Protein AF-A0A964YSW1-F1 (afdb_monomer)

pLDDT: mean 92.83, std 4.59, range [76.69, 97.38]

Secondary structure (DSSP, 8-state):
-B-TTS-B----S-TT----SEETTTTEEPPSEEEEEEEEEEETTTTEEEEEEEEEEE--

Nearest PDB structures (foldseek):
  6yfb-assembly1_AA  TM=4.772E-01  e=5.306E+00  Leviviridae sp.
  1i3r-assembly1_B  TM=3.890E-01  e=6.359E+00  Mus musculus

Solvent-accessible surface area (backbone atoms only — not comparable to full-atom values): 3913 Å² total; per-residue (Å²): 57,25,47,87,84,68,48,79,59,49,87,73,91,49,90,88,58,75,86,87,58,43,39,69,99,79,51,44,75,56,76,72,43,66,31,39,40,68,48,78,49,67,41,87,91,76,72,45,78,45,78,48,76,50,75,46,74,47,78,132

Mean predicted aligned error: 3.56 Å

Structure (mmCIF, N/CA/C/O backbone):
data_AF-A0A964YSW1-F1
#
_entry.id   AF-A0A964YSW1-F1
#
loop_
_atom_site.group_PDB
_atom_site.id
_atom_site.type_symbol
_atom_site.label_atom_id
_atom_site.label_alt_id
_atom_site.label_comp_id
_atom_site.label_asym_id
_atom_site.label_entity_id
_atom_site.label_seq_id
_atom_site.pdbx_PDB_ins_code
_atom_site.Cartn_x
_atom_site.Cartn_y
_atom_site.Cartn_z
_atom_site.occupancy
_atom_site.B_iso_or_equiv
_atom_site.auth_seq_id
_atom_site.auth_comp_id
_atom_site.auth_asym_id
_atom_site.auth_atom_id
_atom_site.pdbx_PDB_model_num
ATOM 1 N N . ILE A 1 1 ? -1.261 1.042 -0.085 1.00 94.56 1 ILE A N 1
ATOM 2 C CA . ILE A 1 1 ? -0.480 -0.022 -0.764 1.00 94.56 1 ILE A CA 1
ATOM 3 C C . ILE A 1 1 ? 0.992 0.298 -0.623 1.00 94.56 1 ILE A C 1
ATOM 5 O O . ILE A 1 1 ? 1.389 1.427 -0.892 1.00 94.56 1 ILE A O 1
ATOM 9 N N . TYR A 1 2 ? 1.779 -0.693 -0.233 1.00 95.69 2 TYR A N 1
ATOM 10 C CA . TYR A 1 2 ? 3.210 -0.596 -0.022 1.00 95.69 2 TYR A CA 1
ATOM 11 C C . TYR A 1 2 ? 3.946 -1.548 -0.955 1.00 95.69 2 TYR A C 1
ATOM 13 O O . TYR A 1 2 ? 3.486 -2.665 -1.214 1.00 95.69 2 TYR A O 1
ATOM 21 N N . ASN A 1 3 ? 5.095 -1.105 -1.452 1.00 93.94 3 ASN A N 1
ATOM 22 C CA . ASN A 1 3 ? 6.008 -1.975 -2.180 1.00 93.94 3 ASN A CA 1
ATOM 23 C C . ASN A 1 3 ? 6.833 -2.854 -1.217 1.00 93.94 3 ASN A C 1
ATOM 25 O O . ASN A 1 3 ? 6.733 -2.741 0.006 1.00 93.94 3 ASN A O 1
ATOM 29 N N . ARG A 1 4 ? 7.683 -3.728 -1.770 1.00 89.31 4 ARG A N 1
ATOM 30 C CA . ARG A 1 4 ? 8.541 -4.644 -0.992 1.00 89.31 4 ARG A CA 1
ATOM 31 C C . ARG A 1 4 ? 9.559 -3.960 -0.070 1.00 89.31 4 ARG A C 1
ATOM 33 O O . ARG A 1 4 ? 10.146 -4.632 0.769 1.00 89.31 4 ARG A O 1
ATOM 40 N N . TRP A 1 5 ? 9.798 -2.662 -0.249 1.00 92.25 5 TRP A N 1
ATOM 41 C CA . TRP A 1 5 ? 10.703 -1.866 0.580 1.00 92.25 5 TRP A CA 1
ATOM 42 C C . TRP A 1 5 ? 9.964 -1.094 1.682 1.00 92.25 5 TRP A C 1
ATOM 44 O O . TRP A 1 5 ? 10.596 -0.373 2.446 1.00 92.25 5 TRP A O 1
ATOM 54 N N . GLY A 1 6 ? 8.639 -1.248 1.782 1.00 91.50 6 GLY A N 1
ATOM 55 C CA . GLY A 1 6 ? 7.816 -0.534 2.758 1.00 91.50 6 GLY A CA 1
ATOM 56 C C . GLY A 1 6 ? 7.469 0.897 2.348 1.00 91.50 6 GLY A C 1
ATOM 57 O O . GLY A 1 6 ? 6.934 1.645 3.161 1.00 91.50 6 GLY A O 1
ATOM 58 N N . GLU A 1 7 ? 7.731 1.298 1.102 1.00 93.38 7 GLU A N 1
ATOM 59 C CA . GLU A 1 7 ? 7.363 2.628 0.615 1.00 93.38 7 GLU A CA 1
ATOM 60 C C . GLU A 1 7 ? 5.885 2.648 0.209 1.00 93.38 7 GLU A C 1
ATOM 62 O O . GLU A 1 7 ? 5.403 1.732 -0.467 1.00 93.38 7 GLU A O 1
ATOM 67 N N . LEU A 1 8 ? 5.166 3.701 0.608 1.00 93.50 8 LEU A N 1
ATOM 68 C CA . LEU A 1 8 ? 3.778 3.931 0.213 1.00 93.50 8 LEU A CA 1
ATOM 69 C C . LEU A 1 8 ? 3.729 4.328 -1.266 1.00 93.50 8 LEU A C 1
ATOM 71 O O . LEU A 1 8 ? 4.222 5.388 -1.642 1.00 93.50 8 LEU A O 1
ATOM 75 N N . ILE A 1 9 ? 3.104 3.493 -2.094 1.00 93.50 9 ILE A N 1
ATOM 76 C CA . ILE A 1 9 ? 2.981 3.746 -3.539 1.00 93.50 9 ILE A CA 1
ATOM 77 C C . ILE A 1 9 ? 1.582 4.199 -3.959 1.00 93.50 9 ILE A C 1
ATOM 79 O O . ILE A 1 9 ? 1.412 4.780 -5.025 1.00 93.50 9 ILE A O 1
ATOM 83 N N . PHE A 1 10 ? 0.575 3.931 -3.130 1.00 94.38 10 PHE A N 1
ATOM 84 C CA . PHE A 1 10 ? -0.805 4.335 -3.379 1.00 94.38 10 PHE A CA 1
ATOM 85 C C . PHE A 1 10 ? -1.578 4.419 -2.063 1.00 94.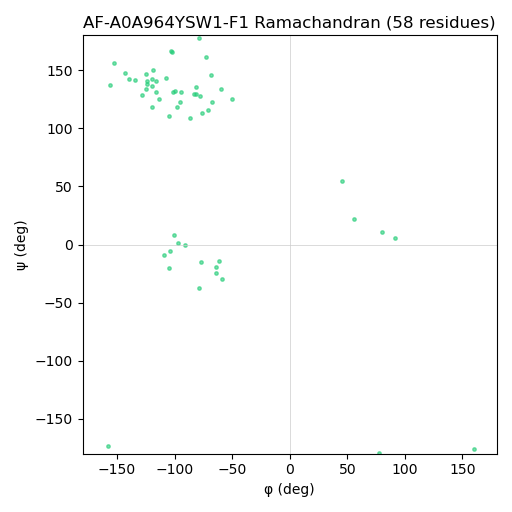38 10 PHE A C 1
ATOM 87 O O . PHE A 1 10 ? -1.490 3.507 -1.234 1.00 94.38 10 PHE A O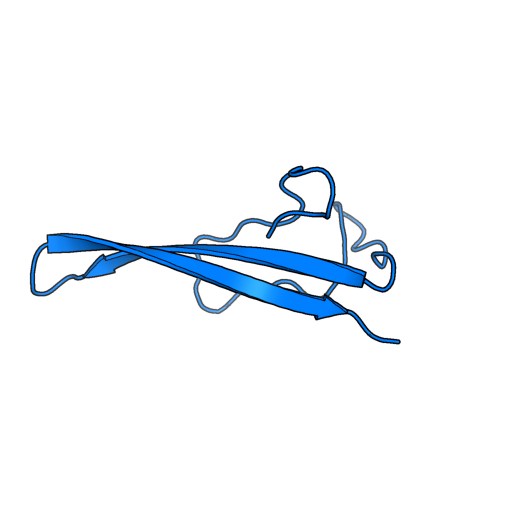 1
ATOM 94 N N . GLU A 1 11 ? -2.378 5.468 -1.908 1.00 94.50 11 GLU A N 1
ATOM 95 C CA . GLU A 1 11 ? -3.329 5.667 -0.815 1.00 94.50 11 GLU A CA 1
ATOM 96 C C . GLU A 1 11 ? -4.619 6.273 -1.378 1.00 94.50 11 GLU A C 1
ATOM 98 O O . GLU A 1 11 ? -4.577 7.121 -2.269 1.00 94.50 11 GLU A O 1
ATOM 103 N N . SER A 1 12 ? -5.763 5.844 -0.848 1.00 94.19 12 SER A N 1
ATOM 104 C CA . SER A 1 12 ? -7.069 6.438 -1.128 1.00 94.19 12 SER A CA 1
ATOM 105 C C . SER A 1 12 ? -7.920 6.419 0.139 1.00 94.19 12 SER A C 1
ATOM 107 O O . SER A 1 12 ? -7.811 5.503 0.954 1.00 94.19 12 SER A O 1
ATOM 109 N N . ARG A 1 13 ? -8.784 7.429 0.283 1.00 94.69 13 ARG A N 1
ATOM 110 C CA . ARG A 1 13 ? -9.858 7.475 1.292 1.00 94.69 13 ARG A CA 1
ATOM 111 C C . ARG A 1 13 ? -11.237 7.191 0.698 1.00 94.69 13 ARG A C 1
ATOM 113 O O . ARG A 1 13 ? -12.212 7.112 1.436 1.00 94.69 13 ARG A O 1
ATOM 120 N N . ASP A 1 14 ? -11.314 7.065 -0.623 1.00 93.31 14 ASP A N 1
ATOM 121 C CA . ASP A 1 14 ? -12.523 6.684 -1.338 1.00 93.31 14 ASP A CA 1
ATOM 122 C C . ASP A 1 14 ? -12.493 5.175 -1.596 1.00 93.31 14 ASP A C 1
ATOM 124 O O . ASP A 1 14 ? -11.560 4.659 -2.218 1.00 93.31 14 ASP A O 1
ATOM 128 N N . GLN A 1 15 ? -13.524 4.478 -1.120 1.00 89.81 15 GLN A N 1
ATOM 129 C CA . GLN A 1 15 ? -13.689 3.037 -1.288 1.00 89.81 15 GLN A CA 1
ATOM 130 C C . GLN A 1 15 ? -13.855 2.631 -2.762 1.00 89.81 15 GLN A C 1
ATOM 132 O O . GLN A 1 15 ? -13.552 1.493 -3.117 1.00 89.81 15 GLN A O 1
ATOM 137 N N . ALA A 1 16 ? -14.324 3.537 -3.625 1.00 93.75 16 ALA A N 1
ATOM 138 C CA . ALA A 1 16 ? -14.488 3.280 -5.052 1.00 93.75 16 ALA A CA 1
ATOM 139 C C . ALA A 1 16 ? -13.161 3.329 -5.829 1.00 93.75 16 ALA A C 1
ATOM 141 O O . ALA A 1 16 ? -13.102 2.859 -6.966 1.00 93.75 16 ALA A O 1
ATOM 142 N N . ILE A 1 17 ? -12.096 3.882 -5.237 1.00 92.31 17 ILE A N 1
ATOM 143 C CA . ILE A 1 17 ? -10.805 4.068 -5.901 1.00 92.31 17 ILE A CA 1
ATOM 144 C C . ILE A 1 17 ? -9.813 3.025 -5.383 1.00 92.31 17 ILE A C 1
ATOM 146 O O . ILE A 1 17 ? -9.353 3.079 -4.241 1.00 92.31 17 ILE A O 1
ATOM 150 N N . GLY A 1 18 ? -9.466 2.082 -6.258 1.00 90.81 18 GLY A N 1
ATOM 151 C CA . GLY A 1 18 ? -8.463 1.049 -6.012 1.00 90.81 18 GLY A CA 1
ATOM 152 C C . GLY A 1 18 ? -7.133 1.334 -6.704 1.00 90.81 18 GLY A C 1
ATOM 153 O O . GLY A 1 18 ? -7.037 2.180 -7.591 1.00 90.81 18 GLY A O 1
ATOM 154 N N . TRP A 1 19 ? -6.106 0.586 -6.306 1.00 93.75 19 TRP A N 1
ATOM 155 C CA . TRP A 1 19 ? -4.817 0.602 -6.987 1.00 93.75 19 TRP A CA 1
ATOM 156 C C . TRP A 1 19 ? -4.882 -0.231 -8.271 1.00 93.75 19 TRP A C 1
ATOM 158 O O . TRP A 1 19 ? -5.275 -1.396 -8.236 1.00 93.75 19 TRP A O 1
ATOM 168 N N . ASP A 1 20 ? -4.478 0.363 -9.390 1.00 90.50 20 ASP A N 1
ATOM 169 C CA . ASP A 1 20 ? -4.513 -0.223 -10.737 1.00 90.50 20 ASP A CA 1
ATOM 170 C C . ASP A 1 20 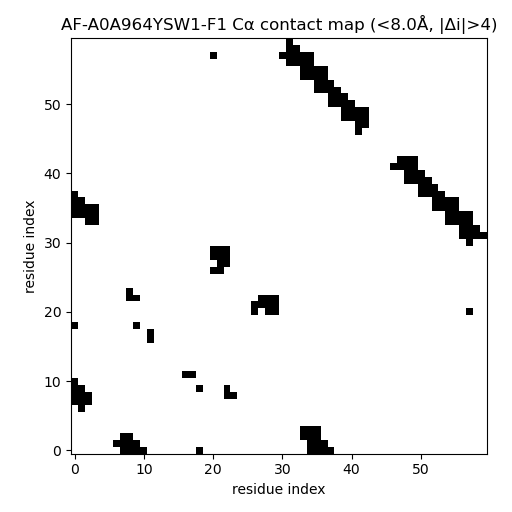? -3.217 -0.961 -11.123 1.00 90.50 20 ASP A C 1
ATOM 172 O O . ASP A 1 20 ? -3.119 -1.518 -12.215 1.00 90.50 20 ASP A O 1
ATOM 176 N N . GLY A 1 21 ? -2.219 -0.984 -10.234 1.00 92.12 21 GLY A N 1
ATOM 177 C CA . GLY A 1 21 ? -0.893 -1.531 -10.523 1.00 92.12 21 GLY A CA 1
ATOM 178 C C . GLY A 1 21 ? 0.108 -0.496 -11.048 1.00 92.12 21 GLY A C 1
ATOM 179 O O . GLY A 1 21 ? 1.221 -0.877 -11.410 1.00 92.12 21 GLY A O 1
ATOM 180 N N . GLY A 1 22 ? -0.246 0.793 -11.087 1.00 91.06 22 GLY A N 1
ATOM 181 C CA . GLY A 1 22 ? 0.642 1.879 -11.498 1.00 91.06 22 GLY A CA 1
ATOM 182 C C . GLY A 1 22 ? 1.213 2.702 -10.342 1.00 91.06 22 GLY A C 1
ATOM 183 O O . GLY A 1 22 ? 0.755 2.637 -9.203 1.00 91.06 22 GLY A O 1
ATOM 184 N N . TYR A 1 23 ? 2.239 3.500 -10.621 1.00 89.19 23 TYR A N 1
ATOM 185 C CA . TYR A 1 23 ? 2.827 4.427 -9.657 1.00 89.19 23 TYR A CA 1
ATOM 186 C C . TYR A 1 23 ? 3.077 5.807 -10.272 1.00 89.19 23 TYR A C 1
ATOM 188 O O . TYR A 1 23 ? 3.509 5.935 -11.423 1.00 89.19 23 TYR A O 1
ATOM 196 N N . GLY A 1 24 ? 2.835 6.849 -9.473 1.00 82.75 24 GLY A N 1
ATOM 197 C CA . GLY A 1 24 ? 3.052 8.245 -9.846 1.00 82.75 24 GLY A CA 1
ATOM 198 C C . GLY A 1 24 ? 1.968 8.841 -10.763 1.00 82.75 24 GLY A C 1
ATOM 199 O O . GLY A 1 24 ? 1.015 8.162 -11.140 1.00 82.75 24 GLY A O 1
ATOM 200 N N . PRO A 1 25 ? 2.113 10.122 -11.152 1.00 76.69 25 PRO A N 1
ATOM 201 C CA . PRO A 1 25 ? 1.085 10.878 -11.880 1.00 76.69 25 PRO A CA 1
ATOM 202 C C . PRO A 1 25 ? 0.765 10.332 -13.280 1.00 76.69 25 PRO A C 1
ATOM 204 O O . PRO A 1 25 ? -0.299 10.618 -13.814 1.00 76.69 25 PRO A O 1
ATOM 207 N N . ASN A 1 26 ? 1.663 9.531 -13.862 1.00 79.69 26 ASN A N 1
ATOM 208 C CA . ASN A 1 26 ? 1.48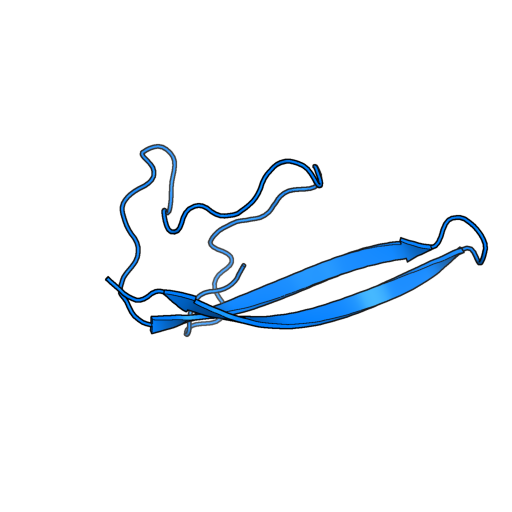9 8.934 -15.188 1.00 79.69 26 ASN A CA 1
ATOM 209 C C . ASN A 1 26 ? 1.037 7.461 -15.138 1.00 79.69 26 ASN A C 1
ATOM 211 O O . ASN A 1 26 ? 1.066 6.808 -16.177 1.00 79.69 26 ASN A O 1
ATOM 215 N N . SER A 1 27 ? 0.687 6.925 -13.958 1.00 82.88 27 SER A N 1
ATOM 216 C CA . SER A 1 27 ? 0.388 5.497 -13.737 1.00 82.88 27 SER A CA 1
ATOM 217 C C . SER A 1 27 ? 1.427 4.580 -14.406 1.00 82.88 27 SER A C 1
ATOM 219 O O . SER A 1 27 ? 1.132 3.737 -15.255 1.00 82.88 27 SER A O 1
ATOM 221 N N . VAL A 1 28 ? 2.709 4.790 -14.078 1.00 86.25 28 VAL A N 1
ATOM 222 C CA . VAL A 1 28 ? 3.781 3.953 -14.630 1.00 86.25 28 VAL A CA 1
ATOM 223 C C . VAL A 1 28 ? 3.628 2.551 -14.057 1.00 86.25 28 VAL A C 1
ATOM 225 O O . VAL A 1 28 ? 3.650 2.388 -12.840 1.00 86.25 28 VAL A O 1
ATOM 228 N N . ASN A 1 29 ? 3.490 1.551 -14.932 1.00 89.94 29 ASN A N 1
ATOM 229 C CA . ASN A 1 29 ? 3.322 0.153 -14.536 1.00 89.94 29 ASN A CA 1
ATOM 230 C C . ASN A 1 29 ? 4.389 -0.285 -13.523 1.00 89.94 29 ASN A C 1
ATOM 232 O O . ASN A 1 29 ? 5.591 -0.210 -13.797 1.00 89.94 29 ASN A O 1
ATOM 236 N N . CYS A 1 30 ? 3.939 -0.801 -12.383 1.00 91.75 30 CYS A N 1
ATOM 237 C CA . CYS A 1 30 ? 4.806 -1.387 -11.377 1.00 91.75 30 CYS A CA 1
ATOM 238 C C . CYS A 1 30 ? 5.370 -2.746 -11.817 1.00 91.75 30 CYS A C 1
ATOM 240 O O . CYS A 1 30 ? 4.874 -3.404 -12.735 1.00 91.75 30 CYS A O 1
ATOM 242 N N . GLN A 1 31 ? 6.447 -3.167 -11.152 1.00 91.62 31 GLN A N 1
ATOM 243 C CA . GLN A 1 31 ? 7.065 -4.470 -11.388 1.00 91.62 31 GLN A CA 1
ATOM 244 C C . GLN A 1 31 ? 6.153 -5.604 -10.916 1.00 91.62 31 GLN A C 1
ATOM 246 O O . GLN A 1 31 ? 5.474 -5.485 -9.900 1.00 91.62 31 GLN A O 1
ATOM 251 N N . SER A 1 32 ? 6.187 -6.737 -11.616 1.00 93.88 32 SER A N 1
ATOM 252 C CA . SER A 1 32 ? 5.544 -7.953 -11.124 1.00 93.88 32 SER A CA 1
ATOM 253 C C . SER A 1 32 ? 6.147 -8.363 -9.781 1.00 93.88 32 SER A C 1
ATOM 255 O O . SER A 1 32 ? 7.368 -8.371 -9.609 1.00 93.88 32 SER A O 1
ATOM 257 N N . GLY A 1 33 ? 5.291 -8.698 -8.824 1.00 93.50 33 GLY A N 1
ATOM 258 C CA . GLY A 1 33 ? 5.712 -9.009 -7.466 1.00 93.50 33 GLY A CA 1
ATOM 259 C C . GLY A 1 33 ? 4.583 -8.894 -6.4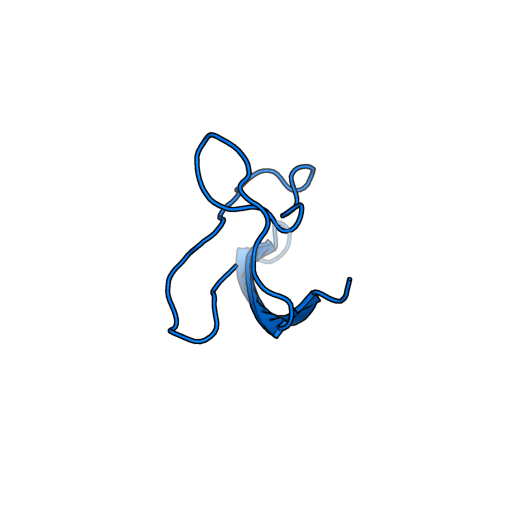54 1.00 93.50 33 GLY A C 1
ATOM 260 O O . GLY A 1 33 ? 3.429 -8.647 -6.801 1.00 93.50 33 GLY A O 1
ATOM 261 N N . THR A 1 34 ? 4.931 -9.089 -5.187 1.00 95.25 34 THR A N 1
ATOM 262 C CA . THR A 1 34 ? 3.994 -8.996 -4.068 1.00 95.25 34 THR A CA 1
ATOM 263 C C . THR A 1 34 ? 4.031 -7.599 -3.461 1.00 95.25 34 THR A C 1
ATOM 265 O O . THR A 1 34 ? 5.098 -7.069 -3.149 1.00 95.25 34 THR A O 1
ATOM 268 N N . TYR A 1 35 ? 2.849 -7.030 -3.267 1.00 96.50 35 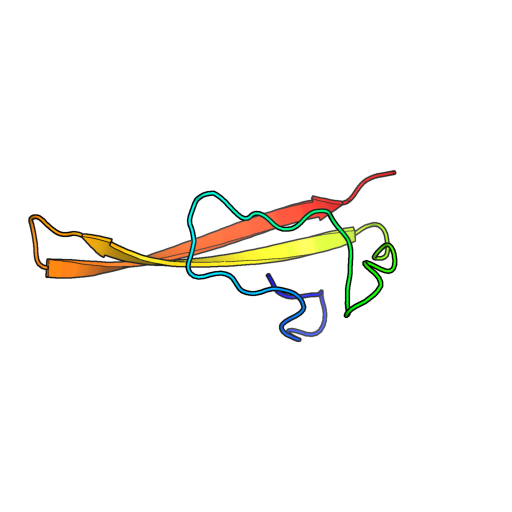TYR A N 1
ATOM 269 C CA . TYR A 1 35 ? 2.614 -5.738 -2.638 1.00 96.50 35 TYR A CA 1
ATOM 270 C C . TYR A 1 35 ? 1.759 -5.931 -1.392 1.00 96.50 35 TYR A C 1
ATOM 272 O O . TYR A 1 35 ? 0.928 -6.836 -1.340 1.00 96.50 35 TYR A O 1
ATOM 280 N N . THR A 1 36 ? 1.938 -5.070 -0.396 1.00 97.38 36 THR A N 1
ATOM 281 C CA . THR A 1 36 ? 1.162 -5.123 0.850 1.00 97.38 36 THR A CA 1
ATOM 282 C C . THR A 1 36 ? 0.075 -4.061 0.818 1.00 97.38 36 THR A C 1
ATOM 284 O O . THR A 1 36 ? 0.337 -2.899 0.507 1.00 97.38 36 THR A O 1
ATOM 287 N N . TRP A 1 37 ? -1.158 -4.428 1.145 1.00 95.94 37 TRP A N 1
ATOM 288 C CA . TRP A 1 37 ? -2.243 -3.473 1.336 1.00 95.94 37 TRP A CA 1
ATOM 289 C C . TRP A 1 37 ? -2.586 -3.363 2.817 1.00 95.94 37 TRP A C 1
ATOM 291 O O . TRP A 1 37 ? -2.528 -4.347 3.548 1.00 95.94 37 TRP A O 1
ATOM 301 N N . VAL A 1 38 ? -2.914 -2.143 3.237 1.00 96.62 38 VAL A N 1
ATOM 302 C CA . VAL A 1 38 ? -3.363 -1.819 4.592 1.00 96.62 38 VAL A CA 1
ATOM 303 C C . VAL A 1 38 ? -4.655 -1.029 4.443 1.00 96.62 38 VAL A C 1
ATOM 305 O O . VAL A 1 38 ? -4.699 -0.081 3.655 1.00 96.62 38 VAL A O 1
ATOM 308 N N . LEU A 1 39 ? -5.700 -1.449 5.150 1.00 95.69 39 LEU A N 1
ATOM 309 C CA . LEU A 1 39 ? -6.998 -0.789 5.201 1.00 95.69 39 LEU A CA 1
ATOM 310 C C . LEU A 1 39 ? -7.284 -0.395 6.645 1.00 95.69 39 LEU A C 1
ATOM 312 O O . LEU A 1 39 ? -7.426 -1.267 7.498 1.00 95.69 39 LEU A O 1
ATOM 316 N N . ASN A 1 40 ? -7.426 0.905 6.876 1.00 95.56 40 ASN A N 1
ATOM 317 C CA . ASN A 1 40 ? -7.792 1.473 8.167 1.00 95.56 40 ASN A CA 1
ATOM 318 C C . ASN A 1 40 ? -9.166 2.121 8.058 1.00 95.56 40 ASN A C 1
ATOM 320 O O . ASN A 1 40 ? -9.381 2.970 7.191 1.00 95.56 40 ASN A O 1
ATOM 324 N N . PHE A 1 41 ? -10.099 1.719 8.916 1.00 95.00 41 PHE A N 1
ATOM 325 C CA . PHE A 1 41 ? -11.444 2.286 8.938 1.00 95.00 41 PHE A CA 1
ATOM 326 C C . PHE A 1 41 ? -12.068 2.192 10.326 1.00 95.00 41 PHE A C 1
ATOM 328 O O . PHE A 1 41 ? -11.730 1.322 11.125 1.00 95.00 41 PHE A O 1
ATOM 335 N N . GLN A 1 42 ? -13.027 3.076 10.578 1.00 95.81 42 GLN A N 1
ATOM 336 C CA . GLN A 1 42 ? -13.829 3.059 11.790 1.00 95.81 42 GLN A CA 1
ATOM 337 C C . GLN A 1 42 ? -15.179 2.397 11.519 1.00 95.81 42 GLN A C 1
ATOM 339 O O . GLN A 1 42 ? -15.879 2.722 10.555 1.00 95.81 42 GLN A O 1
ATOM 344 N N . VAL A 1 43 ? -15.573 1.472 12.388 1.00 95.81 43 VAL A N 1
ATOM 345 C CA . VAL A 1 43 ? -16.898 0.855 12.353 1.00 95.81 43 VAL A CA 1
ATOM 346 C C . VAL A 1 43 ? -17.913 1.846 12.917 1.00 95.81 43 VAL A C 1
ATOM 348 O O . VAL A 1 43 ? -17.920 2.124 14.111 1.00 95.81 43 VAL A O 1
ATOM 351 N N . LEU A 1 44 ? -18.829 2.337 12.079 1.00 94.19 44 LEU A N 1
ATOM 352 C CA . LEU A 1 44 ? -19.806 3.366 12.475 1.00 94.19 44 LEU A CA 1
ATOM 353 C C . LEU A 1 44 ? -20.712 2.955 13.649 1.00 94.19 44 LEU A C 1
ATOM 355 O O . LEU A 1 44 ? -21.164 3.804 14.409 1.00 94.19 44 LEU A O 1
ATOM 359 N N . GLN A 1 45 ? -20.995 1.658 13.792 1.00 96.75 45 GLN A N 1
ATOM 360 C CA . GLN A 1 45 ? -21.905 1.132 14.816 1.00 96.75 45 GLN A CA 1
ATOM 361 C C . GLN A 1 45 ? -21.254 1.044 16.200 1.00 96.75 45 GLN A C 1
ATOM 363 O O . GLN A 1 45 ? -21.921 1.281 17.202 1.00 96.75 45 GLN A O 1
ATOM 368 N N . THR A 1 46 ? -19.971 0.681 16.257 1.00 96.69 46 THR A N 1
ATOM 369 C CA . THR A 1 46 ? -19.246 0.428 17.512 1.00 96.69 46 THR A CA 1
ATOM 370 C C . THR A 1 46 ? -18.218 1.508 17.835 1.00 96.69 46 THR A C 1
ATOM 372 O O . THR A 1 46 ? -17.683 1.501 18.937 1.00 96.69 46 THR A O 1
ATOM 375 N N . GLN A 1 47 ? -17.948 2.425 16.895 1.00 95.19 47 GLN A N 1
ATOM 376 C CA . GLN A 1 47 ?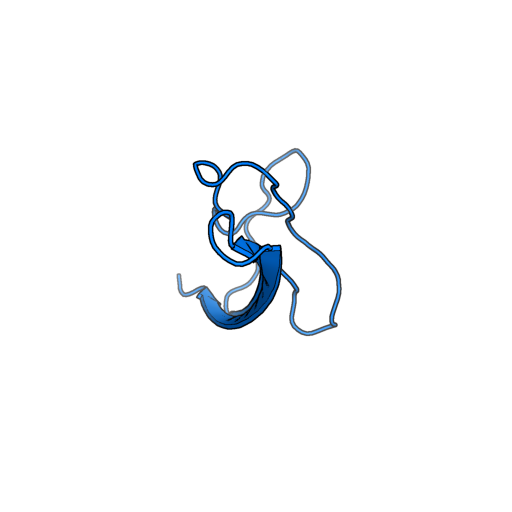 -16.844 3.398 16.933 1.00 95.19 47 GLN A CA 1
ATOM 377 C C . GLN A 1 47 ? -15.465 2.743 17.103 1.00 95.19 47 GLN A C 1
ATOM 379 O O . GLN A 1 47 ? -14.516 3.368 17.561 1.00 95.19 47 GLN A O 1
ATOM 384 N N . GLU A 1 48 ? -15.359 1.467 16.741 1.00 97.38 48 GLU A N 1
ATOM 385 C CA . GLU A 1 48 ? -14.120 0.707 16.820 1.00 97.38 48 GLU A CA 1
ATOM 386 C C . GLU A 1 48 ? -13.269 0.980 15.580 1.00 97.38 48 GLU A C 1
ATOM 388 O O . GLU A 1 48 ? -13.750 0.834 14.451 1.00 97.38 48 GLU A O 1
ATOM 393 N N . ASP A 1 49 ? -12.003 1.327 15.788 1.00 96.44 49 ASP A N 1
ATOM 394 C CA . ASP A 1 49 ? -11.025 1.426 14.712 1.00 96.44 49 ASP A CA 1
ATOM 395 C C . ASP A 1 49 ? -10.483 0.032 14.382 1.00 96.44 49 ASP A C 1
ATOM 397 O O . ASP A 1 49 ? -10.070 -0.722 15.267 1.00 96.44 49 ASP A O 1
ATOM 401 N N . LYS A 1 50 ? -10.496 -0.320 13.096 1.00 96.81 50 LYS A N 1
ATOM 402 C CA . LYS A 1 50 ? -10.012 -1.605 12.591 1.00 96.81 50 LYS A CA 1
ATOM 403 C C . LYS A 1 50 ? -8.942 -1.406 11.539 1.00 96.81 50 LYS A C 1
ATOM 405 O O . LYS A 1 50 ? -9.059 -0.547 10.665 1.00 96.81 50 LYS A O 1
ATOM 410 N N . GLU A 1 51 ? -7.948 -2.281 11.608 1.00 97.12 51 GLU A N 1
ATOM 411 C CA . GLU A 1 51 ? -6.897 -2.425 10.613 1.00 97.12 51 GLU A CA 1
ATOM 412 C C . GLU A 1 51 ? -6.990 -3.818 9.986 1.00 97.12 51 GLU A C 1
ATOM 414 O O . GLU A 1 5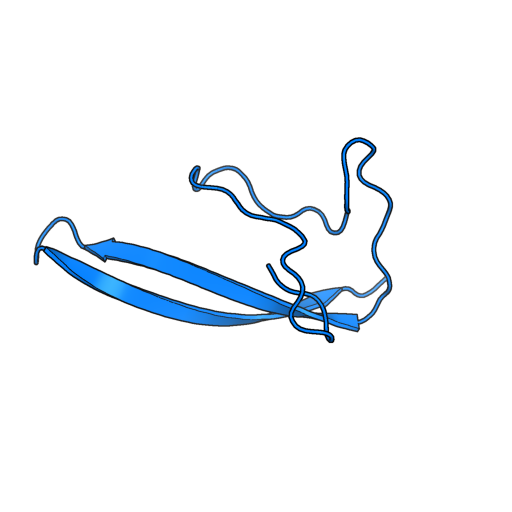1 ? -7.069 -4.832 10.685 1.00 97.12 51 GLU A O 1
ATOM 419 N N . PHE A 1 52 ? -6.953 -3.868 8.658 1.00 96.81 52 PHE A N 1
ATOM 420 C CA . PHE A 1 52 ? -6.703 -5.097 7.921 1.00 96.81 52 PHE A CA 1
ATOM 421 C C . PHE A 1 52 ? -5.446 -4.953 7.081 1.00 96.81 52 PHE A C 1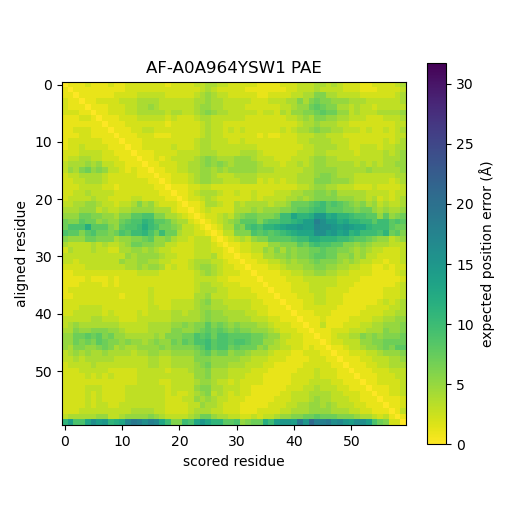
ATOM 423 O O . PHE A 1 52 ? -5.253 -3.951 6.392 1.00 96.81 52 PHE A O 1
ATOM 430 N N . VAL A 1 53 ? -4.622 -5.997 7.108 1.00 97.38 53 VAL A N 1
ATOM 431 C CA . VAL A 1 53 ? -3.391 -6.088 6.328 1.00 97.38 53 VAL A CA 1
ATOM 432 C C . VAL A 1 53 ? -3.443 -7.348 5.482 1.00 97.38 53 VAL A C 1
ATOM 434 O O . VAL A 1 53 ? -3.852 -8.413 5.946 1.00 97.38 53 VAL A O 1
ATOM 437 N N . GLY A 1 54 ? -3.003 -7.233 4.237 1.00 96.62 54 GLY A N 1
ATOM 438 C CA . GLY A 1 54 ? -2.882 -8.373 3.348 1.00 96.62 54 GLY A CA 1
ATOM 439 C C . GLY A 1 54 ? -1.893 -8.124 2.227 1.00 96.62 54 GLY A C 1
ATOM 440 O O . GLY A 1 54 ? -1.204 -7.104 2.176 1.00 96.62 54 GLY A O 1
ATOM 441 N N . HIS A 1 55 ? -1.837 -9.076 1.303 1.00 96.00 55 HIS A N 1
ATOM 442 C CA . HIS A 1 55 ? -0.929 -9.027 0.168 1.00 96.00 55 HIS A CA 1
ATOM 443 C C . HIS A 1 55 ? -1.692 -9.165 -1.147 1.00 96.00 55 HIS A C 1
ATOM 445 O O . HIS A 1 55 ? -2.698 -9.870 -1.224 1.00 96.00 55 HIS A O 1
ATOM 451 N N . VAL A 1 56 ? -1.194 -8.500 -2.185 1.00 94.69 56 VAL A N 1
ATOM 452 C CA . VAL A 1 56 ? -1.654 -8.638 -3.566 1.00 94.69 56 VAL A CA 1
ATOM 453 C C . VAL A 1 56 ? -0.464 -8.988 -4.449 1.00 94.69 56 VAL A C 1
ATOM 455 O O . VAL A 1 56 ? 0.607 -8.395 -4.328 1.00 94.69 56 VAL A O 1
ATOM 458 N N . ASN A 1 57 ? -0.641 -9.972 -5.326 1.00 94.38 57 ASN A N 1
ATOM 459 C CA . ASN A 1 57 ? 0.370 -10.348 -6.305 1.00 94.38 57 ASN A CA 1
ATOM 460 C C . ASN A 1 57 ? 0.038 -9.682 -7.638 1.00 94.38 57 ASN A C 1
ATOM 462 O O . ASN A 1 57 ? -1.007 -9.958 -8.223 1.00 94.38 57 ASN A O 1
ATOM 466 N N . LEU A 1 58 ? 0.937 -8.828 -8.117 1.00 93.38 58 LEU A N 1
ATOM 467 C CA . LEU A 1 58 ? 0.877 -8.263 -9.456 1.00 93.38 58 LEU A CA 1
ATOM 468 C C . LEU A 1 58 ? 1.570 -9.233 -10.420 1.00 93.38 58 LEU A C 1
ATOM 470 O O . LEU A 1 58 ? 2.792 -9.395 -10.378 1.00 93.38 58 LEU A O 1
ATOM 474 N N . ILE A 1 59 ? 0.783 -9.895 -11.265 1.00 91.19 59 ILE A N 1
ATOM 475 C CA . ILE A 1 59 ? 1.243 -10.844 -12.288 1.00 91.19 59 ILE A CA 1
ATOM 476 C C . ILE A 1 59 ? 0.877 -10.259 -13.654 1.00 91.19 59 ILE A C 1
ATOM 478 O O . ILE A 1 59 ? -0.183 -9.651 -13.790 1.00 91.19 59 ILE A O 1
ATOM 482 N N . LYS A 1 60 ? 1.761 -10.410 -14.639 1.00 78.00 60 LYS A N 1
ATOM 483 C CA . LYS A 1 60 ? 1.580 -9.901 -16.000 1.00 78.00 60 LYS A CA 1
ATOM 484 C C . LYS A 1 60 ? 1.610 -11.036 -17.010 1.00 78.00 60 LYS A C 1
ATOM 486 O O . LYS A 1 60 ? 2.357 -12.005 -16.747 1.00 78.00 60 LYS A O 1
#

Foldseek 3Di:
DADPVRDDFDDDPDPVDDQPQAGDPVRHHHDFAKGKDKDWDADPVPRDIDIDIDIDTDDD

Radius of gyration: 13.18 Å; Cα contacts (8 Å, |Δi|>4): 86; chains: 1; bounding box: 33×22×34 Å

Sequence (60 aa):
IYNRWGELIFESRDQAIGWDGGYGPNSVNCQSGTYTWVLNFQVLQTQEDKEFVGHVNLIK